Protein AF-A0A7V2ELQ7-F1 (afdb_monomer_lite)

Foldseek 3Di:
DDPVVQCVVCVPDNVCVVCVVVVHDDDDDPPDDDPDDPDDPPPPPDPPDDFDADPLQAGPDLVSDDVVLLLVLLLVFPAPPSDQDPVLVVLLVVQLVCCVVPVDGDDPVVSCVVVVHDLVRQCNRGVVHDCSGRCRSSSHDDD

Structure (mmCIF, N/CA/C/O backbone):
data_AF-A0A7V2ELQ7-F1
#
_entry.id   AF-A0A7V2ELQ7-F1
#
loop_
_atom_site.group_PDB
_atom_site.id
_atom_site.type_symbol
_atom_site.label_atom_id
_atom_site.label_alt_id
_atom_site.label_comp_id
_atom_site.label_asym_id
_atom_site.label_entity_id
_atom_site.label_seq_id
_atom_site.pdbx_PDB_ins_code
_atom_site.Cartn_x
_atom_site.Cartn_y
_atom_site.Cartn_z
_atom_site.occupancy
_atom_site.B_iso_or_equiv
_atom_site.auth_seq_id
_atom_site.auth_comp_id
_atom_site.auth_asym_id
_atom_site.auth_atom_id
_atom_site.pdbx_PDB_model_num
ATOM 1 N N . MET A 1 1 ? 16.492 -38.204 27.906 1.00 56.84 1 MET A N 1
ATOM 2 C CA . MET A 1 1 ? 16.159 -36.876 28.466 1.00 56.84 1 MET A CA 1
ATOM 3 C C . MET A 1 1 ? 14.697 -36.901 28.888 1.00 56.84 1 MET A C 1
ATOM 5 O O . MET A 1 1 ? 13.881 -37.325 28.079 1.00 56.84 1 MET A O 1
ATOM 9 N N . ARG A 1 2 ? 14.356 -36.581 30.143 1.00 60.38 2 ARG A N 1
ATOM 10 C CA . ARG A 1 2 ? 12.961 -36.635 30.624 1.00 60.38 2 ARG A CA 1
ATOM 11 C C . ARG A 1 2 ? 12.303 -35.268 30.428 1.00 60.38 2 ARG A C 1
ATOM 13 O O . ARG A 1 2 ? 12.967 -34.247 30.534 1.00 60.38 2 ARG A O 1
ATOM 20 N N . LEU A 1 3 ? 10.990 -35.238 30.192 1.00 55.66 3 LEU A N 1
ATOM 21 C CA . LEU A 1 3 ? 10.222 -33.999 29.953 1.00 55.66 3 LEU A CA 1
ATOM 22 C C . LEU A 1 3 ? 10.396 -32.934 31.052 1.00 55.66 3 LEU A C 1
ATOM 24 O O . LEU A 1 3 ? 10.374 -31.743 30.762 1.00 55.66 3 LEU A O 1
ATOM 28 N N . LYS A 1 4 ? 10.627 -33.359 32.299 1.00 60.94 4 LYS A N 1
ATOM 29 C CA . LYS A 1 4 ? 10.892 -32.465 33.438 1.00 60.94 4 LYS A CA 1
ATOM 30 C C . LYS A 1 4 ? 12.242 -31.740 33.352 1.00 60.94 4 LYS A C 1
ATOM 32 O O . LYS A 1 4 ? 12.394 -30.673 33.934 1.00 60.94 4 LYS A O 1
ATOM 37 N N . ASP A 1 5 ? 13.202 -32.299 32.621 1.00 66.62 5 ASP A N 1
ATOM 38 C CA . ASP A 1 5 ? 14.548 -31.735 32.489 1.00 66.62 5 ASP A CA 1
ATOM 39 C C . ASP A 1 5 ? 14.542 -30.544 31.497 1.00 66.62 5 ASP A C 1
ATOM 41 O O . ASP A 1 5 ? 15.310 -29.595 31.635 1.00 66.62 5 ASP A O 1
ATOM 45 N N . LEU A 1 6 ? 13.612 -30.537 30.530 1.00 61.47 6 LEU A N 1
ATOM 46 C CA . LEU A 1 6 ? 13.479 -29.490 29.507 1.00 61.47 6 LEU A CA 1
ATOM 47 C C . LEU A 1 6 ? 12.967 -28.150 30.053 1.00 61.47 6 LEU A C 1
ATOM 49 O O . LEU A 1 6 ? 13.358 -27.095 29.555 1.00 61.47 6 LEU A O 1
ATOM 53 N N . SER A 1 7 ? 12.119 -28.169 31.085 1.00 57.88 7 SER A N 1
ATOM 54 C CA . SER A 1 7 ? 11.594 -26.942 31.699 1.00 57.88 7 SER A CA 1
ATOM 55 C C . SER A 1 7 ? 12.652 -26.148 32.466 1.00 57.88 7 SER A C 1
ATOM 57 O O . SER A 1 7 ? 12.489 -24.946 32.642 1.00 57.88 7 SER A O 1
ATOM 59 N N . GLN A 1 8 ? 13.738 -26.793 32.909 1.00 65.94 8 GLN A N 1
ATOM 60 C CA . GLN A 1 8 ? 14.849 -26.104 33.575 1.00 65.94 8 GLN A CA 1
ATOM 61 C C . GLN A 1 8 ? 15.764 -25.375 32.584 1.00 65.94 8 GLN A C 1
ATOM 63 O O . GLN A 1 8 ? 16.319 -24.334 32.919 1.00 65.94 8 GLN A O 1
ATOM 68 N N . LEU A 1 9 ? 15.903 -25.902 31.365 1.00 66.25 9 LEU A N 1
ATOM 69 C CA . LEU A 1 9 ? 16.771 -25.337 30.326 1.00 66.25 9 LEU A CA 1
ATOM 70 C C . LEU A 1 9 ? 16.120 -24.166 29.580 1.00 66.25 9 LEU A C 1
ATOM 72 O O . LEU A 1 9 ? 16.817 -23.269 29.113 1.00 66.25 9 LEU A O 1
ATOM 76 N N . PHE A 1 10 ? 14.788 -24.155 29.490 1.00 64.12 10 PHE A N 1
ATOM 77 C CA . PHE A 1 10 ? 14.025 -23.120 28.794 1.00 64.12 10 PHE A CA 1
ATOM 78 C C . PHE A 1 10 ? 12.904 -22.584 29.700 1.00 64.12 10 PHE A C 1
ATOM 80 O O . PHE A 1 10 ? 11.752 -23.011 29.569 1.00 64.12 10 PHE A O 1
ATOM 87 N N . PRO A 1 11 ? 13.216 -21.635 30.606 1.00 56.84 11 PRO A N 1
ATOM 88 C CA . PRO A 1 11 ? 12.270 -21.120 31.603 1.00 56.84 11 PRO A CA 1
ATOM 89 C C . PRO A 1 11 ? 11.028 -20.440 31.004 1.00 56.84 11 PRO A C 1
ATOM 91 O O . PRO A 1 11 ? 10.001 -20.334 31.665 1.00 56.84 11 PRO A O 1
ATOM 94 N N . SER A 1 12 ? 11.105 -19.994 29.746 1.00 56.16 12 SER A N 1
ATOM 95 C CA . SER A 1 12 ? 10.016 -19.371 28.980 1.00 56.16 12 SER A CA 1
ATOM 96 C C . SER A 1 12 ? 9.188 -20.360 28.136 1.00 56.16 12 SER A C 1
ATOM 98 O O . SER A 1 12 ? 8.300 -19.939 27.394 1.00 56.16 12 SER A O 1
ATOM 100 N N . GLY A 1 13 ? 9.463 -21.668 28.248 1.00 60.88 13 GLY A N 1
ATOM 101 C CA . GLY A 1 13 ? 8.777 -22.753 27.540 1.00 60.88 13 GLY A CA 1
ATOM 102 C C . GLY A 1 13 ? 9.681 -23.478 26.536 1.00 60.88 13 GLY A C 1
ATOM 103 O O . GLY A 1 13 ? 10.164 -22.891 25.567 1.00 60.88 13 GLY A O 1
ATOM 104 N N . TYR A 1 14 ? 9.874 -24.788 26.732 1.00 65.94 14 TYR A N 1
ATOM 105 C CA . TYR A 1 14 ? 10.782 -25.616 25.920 1.00 65.94 14 TYR A CA 1
ATOM 106 C C . TYR A 1 14 ? 10.370 -25.737 24.450 1.00 65.94 14 TYR A C 1
ATOM 108 O O . TYR A 1 14 ? 11.226 -25.870 23.582 1.00 65.94 14 TYR A O 1
ATOM 116 N N . GLN A 1 15 ? 9.073 -25.651 24.158 1.00 61.25 15 GLN A N 1
ATOM 117 C CA . GLN A 1 15 ? 8.538 -25.809 22.805 1.00 61.25 15 GLN A CA 1
ATOM 118 C C . GLN A 1 15 ? 8.960 -24.641 21.903 1.00 61.25 15 GLN A C 1
ATOM 120 O O . GLN A 1 15 ? 9.437 -24.858 20.796 1.00 61.25 15 GLN A O 1
ATOM 125 N N . ARG A 1 16 ? 8.905 -23.402 22.410 1.00 61.19 16 ARG A N 1
ATOM 126 C CA . ARG A 1 16 ? 9.363 -22.210 21.677 1.00 61.19 16 ARG A CA 1
ATOM 127 C C . ARG A 1 16 ? 10.873 -22.226 21.433 1.00 61.19 16 ARG A C 1
ATOM 129 O O . ARG A 1 16 ? 11.314 -21.903 20.333 1.00 61.19 16 ARG A O 1
ATOM 136 N N . GLY A 1 17 ? 11.654 -22.611 22.445 1.00 60.31 17 GLY A N 1
ATOM 137 C CA . GLY A 1 17 ? 13.114 -22.708 22.343 1.00 60.31 17 GLY A CA 1
ATOM 138 C C . GLY A 1 17 ? 13.570 -23.794 21.367 1.00 60.31 17 GLY A C 1
ATOM 139 O O . GLY A 1 17 ? 14.425 -23.540 20.522 1.00 60.31 17 GLY A O 1
ATOM 140 N N . ALA A 1 18 ? 12.951 -24.975 21.431 1.00 64.38 18 ALA A N 1
ATOM 141 C CA . ALA A 1 18 ? 13.250 -26.092 20.540 1.00 64.38 18 ALA A CA 1
ATOM 142 C C . ALA A 1 18 ? 12.858 -25.799 19.084 1.00 64.38 18 ALA A C 1
ATOM 144 O O . ALA A 1 18 ? 13.667 -26.035 18.191 1.00 64.38 18 ALA A O 1
ATOM 145 N N . CYS A 1 19 ? 11.676 -25.218 18.838 1.00 64.50 19 CYS A N 1
ATOM 146 C CA . CYS A 1 19 ? 11.264 -24.803 17.493 1.00 64.50 19 CYS A CA 1
ATOM 147 C C . CYS A 1 19 ? 12.242 -23.778 16.902 1.00 64.50 19 CYS A C 1
ATOM 149 O O . CYS A 1 19 ? 12.676 -23.937 15.767 1.00 64.50 19 CYS A O 1
ATOM 151 N N . LYS A 1 20 ? 12.688 -22.797 17.698 1.00 63.16 20 LYS A N 1
ATOM 152 C CA . LYS A 1 20 ? 13.653 -21.785 17.248 1.00 63.16 20 LYS A CA 1
ATOM 153 C C . LYS A 1 20 ? 15.028 -22.375 16.909 1.00 63.16 20 LYS A C 1
ATOM 155 O O . LYS A 1 20 ? 15.624 -21.964 15.921 1.00 63.16 20 LYS A O 1
ATOM 160 N N . LEU A 1 21 ? 15.515 -23.345 17.689 1.00 65.75 21 LEU A N 1
ATOM 161 C CA . LEU A 1 21 ? 16.764 -24.065 17.393 1.00 65.75 21 LEU A CA 1
ATOM 162 C C . LEU A 1 21 ? 16.649 -24.966 16.157 1.00 65.75 21 LEU A C 1
ATOM 164 O O . LEU A 1 21 ? 17.625 -25.130 15.435 1.00 65.75 21 LEU A O 1
ATOM 168 N N . ALA A 1 22 ? 15.465 -25.523 15.908 1.00 64.00 22 ALA A N 1
ATOM 169 C CA . ALA A 1 22 ? 15.180 -26.359 14.745 1.00 64.00 22 ALA A CA 1
ATOM 170 C C . ALA A 1 22 ? 14.834 -25.555 13.475 1.00 64.00 22 ALA A C 1
ATOM 172 O O . ALA A 1 22 ? 14.552 -26.157 12.445 1.00 64.00 22 ALA A O 1
ATOM 173 N N . GLY A 1 23 ? 14.824 -24.215 13.535 1.00 54.91 23 GLY A N 1
ATOM 174 C CA . GLY A 1 23 ? 14.448 -23.355 12.404 1.00 54.91 23 GLY A CA 1
ATOM 175 C C . GLY A 1 23 ? 12.947 -23.338 12.087 1.00 54.91 23 GLY A C 1
ATOM 176 O O . GLY A 1 23 ? 12.552 -22.900 11.013 1.00 54.91 23 GLY A O 1
ATOM 177 N N . LEU A 1 24 ? 12.101 -23.798 13.012 1.00 63.31 24 LEU A N 1
ATOM 178 C CA . LEU A 1 24 ? 10.647 -23.862 12.864 1.00 63.31 24 LEU A CA 1
ATOM 179 C C . LEU A 1 24 ? 9.972 -22.682 13.581 1.00 63.31 24 LEU A C 1
ATOM 181 O O . LEU A 1 24 ? 10.302 -22.356 14.725 1.00 63.31 24 LEU A O 1
ATOM 185 N N . SER A 1 25 ? 8.981 -22.053 12.941 1.00 51.56 25 SER A N 1
ATOM 186 C CA . SER A 1 25 ? 8.178 -21.003 13.584 1.00 51.56 25 SER A CA 1
ATOM 187 C C . SER A 1 25 ? 7.151 -21.624 14.542 1.00 51.56 25 SER A C 1
ATOM 189 O O . SER A 1 25 ? 6.395 -22.522 14.172 1.00 51.56 25 SER A O 1
ATOM 191 N N . TYR A 1 26 ? 7.125 -21.163 15.794 1.00 52.25 26 TYR A N 1
ATOM 192 C CA . TYR A 1 26 ? 6.155 -21.629 16.785 1.00 52.25 26 TYR A CA 1
ATOM 193 C C . TYR A 1 26 ? 4.798 -20.950 16.543 1.00 52.25 26 TYR A C 1
ATOM 195 O O . TYR A 1 26 ? 4.586 -19.822 16.991 1.00 52.25 26 TYR A O 1
ATOM 203 N N . ARG A 1 27 ? 3.863 -21.622 15.859 1.00 58.72 27 ARG A N 1
ATOM 204 C CA . ARG A 1 27 ? 2.446 -21.225 15.867 1.00 58.72 27 ARG A CA 1
ATOM 205 C C . ARG A 1 27 ? 1.802 -21.778 17.130 1.00 58.72 27 ARG A C 1
ATOM 207 O O . ARG A 1 27 ? 1.716 -22.983 17.335 1.00 58.72 27 ARG A O 1
ATOM 214 N N . GLN A 1 28 ? 1.393 -20.873 18.004 1.00 47.84 28 GLN A N 1
ATOM 215 C CA . GLN A 1 28 ? 0.767 -21.183 19.278 1.00 47.84 28 GLN A CA 1
ATOM 216 C C . GLN A 1 28 ? -0.667 -21.655 19.039 1.00 47.84 28 GLN A C 1
ATOM 218 O O . GLN A 1 28 ? -1.610 -20.879 19.146 1.00 47.84 28 GLN A O 1
ATOM 223 N N . THR A 1 29 ? -0.842 -22.924 18.680 1.00 40.69 29 THR A N 1
ATOM 224 C CA . THR A 1 29 ? -2.158 -23.554 18.729 1.00 40.69 29 THR A CA 1
ATOM 225 C C . THR A 1 29 ? -2.466 -23.904 20.182 1.00 40.69 29 THR A C 1
ATOM 227 O O . THR A 1 29 ? -1.654 -24.488 20.902 1.00 40.69 29 THR A O 1
ATOM 230 N N . ASN A 1 30 ? -3.632 -23.453 20.644 1.00 43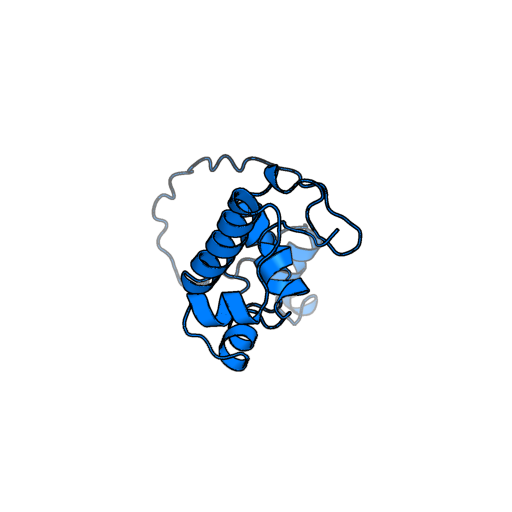.88 30 ASN A N 1
ATOM 231 C CA . ASN A 1 30 ? -4.193 -23.780 21.947 1.00 43.88 30 ASN A CA 1
ATOM 232 C C . ASN A 1 30 ? -4.141 -25.297 22.176 1.00 43.88 30 ASN A C 1
ATOM 234 O O . ASN A 1 30 ? -4.893 -26.048 21.564 1.00 43.88 30 ASN A O 1
ATOM 238 N N . LEU A 1 31 ? -3.289 -25.744 23.101 1.00 45.12 31 LEU A N 1
ATOM 239 C CA . LEU A 1 31 ? -3.287 -27.105 23.647 1.00 45.12 31 LEU A CA 1
ATOM 240 C C . LEU A 1 31 ? -4.475 -27.279 24.612 1.00 45.12 31 LEU A C 1
ATOM 242 O O . LEU A 1 31 ? -4.317 -27.548 25.800 1.00 45.12 31 LEU A O 1
ATOM 246 N N . GLY A 1 32 ? -5.684 -27.090 24.096 1.00 40.22 32 GLY A N 1
ATOM 247 C CA . GLY A 1 32 ? -6.921 -27.595 24.670 1.00 40.22 32 GLY A CA 1
ATOM 248 C C . GLY A 1 32 ? -7.446 -28.639 23.699 1.00 40.22 32 GLY A C 1
ATOM 249 O O . GLY A 1 32 ? -7.648 -28.306 22.540 1.00 40.22 32 GLY A O 1
ATOM 250 N N . ARG A 1 33 ? -7.577 -29.891 24.162 1.00 45.50 33 ARG A N 1
ATOM 251 C CA . ARG A 1 33 ? -8.130 -31.059 23.447 1.00 45.50 33 ARG A CA 1
ATOM 252 C C . ARG A 1 33 ? -8.946 -30.685 22.203 1.00 45.50 33 ARG A C 1
ATOM 254 O O . ARG A 1 33 ? -10.135 -30.405 22.313 1.00 45.50 33 ARG A O 1
ATOM 261 N N . ILE A 1 34 ? -8.310 -30.750 21.042 1.00 39.72 34 ILE A N 1
ATOM 262 C CA . ILE A 1 34 ? -9.013 -30.854 19.771 1.00 39.72 34 ILE A CA 1
ATOM 263 C C . ILE A 1 34 ? -9.176 -32.365 19.555 1.00 39.72 34 ILE A C 1
ATOM 265 O O . ILE A 1 34 ? -8.163 -33.075 19.574 1.00 39.72 34 ILE A O 1
ATOM 269 N N . PRO A 1 35 ? -10.404 -32.908 19.477 1.00 39.34 35 PRO A N 1
ATOM 270 C CA . PRO A 1 35 ? -10.605 -34.240 18.923 1.00 39.34 35 PRO A CA 1
ATOM 271 C C . PRO A 1 35 ? -9.964 -34.245 17.536 1.00 39.34 35 PRO A C 1
ATOM 273 O O . PRO A 1 35 ? -10.135 -33.285 16.793 1.00 39.34 35 PRO A O 1
ATOM 276 N N . TYR A 1 36 ? -9.175 -35.271 17.230 1.00 40.62 36 TYR A N 1
ATOM 277 C CA . TYR A 1 36 ? -8.610 -35.471 15.897 1.00 40.62 36 TYR A CA 1
ATOM 278 C C . TYR A 1 36 ? -9.779 -35.626 14.910 1.00 40.62 36 TYR A C 1
ATOM 280 O O . TYR A 1 36 ? -10.322 -36.717 14.762 1.00 40.62 36 TYR A O 1
ATOM 288 N N . GLU A 1 37 ? -10.216 -34.525 14.308 1.00 47.12 37 GLU A N 1
ATOM 289 C CA . GLU A 1 37 ? -10.886 -34.558 13.015 1.00 47.12 37 GLU A CA 1
ATOM 290 C C . GLU A 1 37 ? -9.793 -34.775 11.971 1.00 47.12 37 GLU A C 1
ATOM 292 O O . GLU A 1 37 ? -8.702 -34.207 12.073 1.00 47.12 37 GLU A O 1
ATOM 297 N N . GLU A 1 38 ? -10.056 -35.683 11.035 1.00 42.62 38 GLU A N 1
ATOM 298 C CA . GLU A 1 38 ? -9.179 -35.990 9.911 1.00 42.62 38 GLU A CA 1
ATOM 299 C C . GLU A 1 38 ? -8.884 -34.687 9.163 1.00 42.62 38 GLU A C 1
ATOM 301 O O . GLU A 1 38 ? -9.751 -34.119 8.504 1.00 42.62 38 GLU A O 1
ATOM 306 N N . VAL A 1 39 ? -7.669 -34.164 9.336 1.00 50.88 39 VAL A N 1
ATOM 307 C CA . VAL A 1 39 ? -7.200 -33.019 8.564 1.00 50.88 39 VAL A CA 1
ATOM 308 C C . VAL A 1 39 ? -6.853 -33.583 7.197 1.00 50.88 39 VAL A C 1
ATOM 310 O O . VAL A 1 39 ? -5.845 -34.275 7.061 1.00 50.88 39 VAL A O 1
ATOM 313 N N . GLU A 1 40 ? -7.723 -33.361 6.214 1.00 49.56 40 GLU A N 1
ATOM 314 C CA . GLU A 1 40 ? -7.383 -33.605 4.816 1.00 49.56 40 GLU A CA 1
ATOM 315 C C . GLU A 1 40 ? -6.102 -32.813 4.515 1.00 49.56 40 GLU A C 1
ATOM 317 O O . GLU A 1 40 ? -6.038 -31.599 4.726 1.00 49.56 40 GLU A O 1
ATOM 322 N N . GLU A 1 41 ? -5.038 -33.522 4.131 1.00 46.88 41 GLU A N 1
ATOM 323 C CA . GLU A 1 41 ? -3.772 -32.923 3.714 1.00 46.88 41 GLU A CA 1
ATOM 324 C C . GLU A 1 41 ? -4.015 -32.177 2.396 1.00 46.88 41 GLU A C 1
ATOM 326 O O . GLU A 1 41 ? -3.831 -32.719 1.310 1.00 46.88 41 GLU A O 1
ATOM 331 N N . GLU A 1 42 ? -4.487 -30.934 2.476 1.00 56.44 42 GLU A N 1
ATOM 332 C CA . GLU A 1 42 ? -4.501 -30.050 1.317 1.00 56.44 42 GLU A CA 1
ATOM 333 C C . GLU A 1 42 ? -3.049 -29.683 0.987 1.00 56.44 42 GLU A C 1
ATOM 335 O O . GLU A 1 42 ? -2.380 -28.948 1.721 1.00 56.44 42 GLU A O 1
ATOM 340 N N . GLU A 1 43 ? -2.543 -30.215 -0.128 1.00 43.81 43 GLU A N 1
ATOM 341 C CA . GLU A 1 43 ? -1.301 -29.764 -0.751 1.00 43.81 43 GLU A CA 1
ATOM 342 C C . GLU A 1 43 ? -1.468 -28.301 -1.189 1.00 43.81 43 GLU A C 1
ATOM 344 O O . GLU A 1 43 ? -1.890 -27.992 -2.304 1.00 43.81 43 GLU A O 1
ATOM 349 N N . VAL A 1 44 ? -1.147 -27.364 -0.295 1.00 54.84 44 VAL A N 1
ATOM 350 C CA . VAL A 1 44 ? -1.063 -25.948 -0.651 1.00 54.84 44 VAL A CA 1
ATOM 351 C C . VAL A 1 44 ? 0.227 -25.752 -1.442 1.00 54.84 44 VAL A C 1
ATOM 353 O O . VAL A 1 44 ? 1.312 -25.618 -0.874 1.00 54.84 44 VAL A O 1
ATOM 356 N N . HIS A 1 45 ? 0.116 -25.745 -2.769 1.00 44.19 45 HIS A N 1
ATOM 357 C CA . HIS A 1 45 ? 1.172 -25.250 -3.644 1.00 44.19 45 HIS A CA 1
ATOM 358 C C . HIS A 1 45 ? 1.387 -23.758 -3.364 1.00 44.19 45 HIS A C 1
ATOM 360 O O . HIS A 1 45 ? 0.665 -22.905 -3.872 1.00 44.19 45 HIS A O 1
ATOM 366 N N . VAL A 1 46 ? 2.372 -23.440 -2.524 1.00 54.78 46 VAL A N 1
ATOM 367 C CA . VAL A 1 46 ? 2.846 -22.066 -2.348 1.00 54.78 46 VAL A CA 1
ATOM 368 C C . VAL A 1 46 ? 3.804 -21.785 -3.501 1.00 54.78 46 VAL A C 1
ATOM 370 O O . VAL A 1 46 ? 4.886 -22.369 -3.560 1.00 54.78 46 VAL A O 1
ATOM 373 N N . GLU A 1 47 ? 3.404 -20.942 -4.451 1.00 61.44 47 GLU A N 1
ATOM 374 C CA . GLU A 1 47 ? 4.320 -20.483 -5.494 1.00 61.44 47 GLU A CA 1
ATOM 375 C C . GLU A 1 47 ? 5.433 -19.643 -4.846 1.00 61.44 47 GLU A C 1
ATOM 377 O O . GLU A 1 47 ? 5.192 -18.571 -4.291 1.00 61.44 47 GLU A O 1
ATOM 382 N N . GLU A 1 48 ? 6.675 -20.129 -4.889 1.00 78.12 48 GLU A N 1
ATOM 383 C CA . GLU A 1 48 ? 7.835 -19.357 -4.440 1.00 78.12 48 GLU A CA 1
ATOM 384 C C . GLU A 1 48 ? 8.149 -18.256 -5.461 1.00 78.12 48 GLU A C 1
ATOM 386 O O . GLU A 1 48 ? 8.944 -18.431 -6.389 1.00 78.12 48 GLU A O 1
ATOM 391 N N . LYS A 1 49 ? 7.519 -17.091 -5.296 1.00 87.44 49 LYS A N 1
ATOM 392 C CA . LYS A 1 49 ? 7.833 -15.897 -6.083 1.00 87.44 49 LYS A CA 1
ATOM 393 C C . LYS A 1 49 ? 8.935 -15.073 -5.415 1.00 87.44 49 LYS A C 1
ATOM 395 O O . LYS A 1 49 ? 8.904 -14.797 -4.219 1.00 87.44 49 LYS A O 1
ATOM 400 N N . THR A 1 50 ? 9.921 -14.652 -6.207 1.00 92.69 50 THR A N 1
ATOM 401 C CA . THR A 1 50 ? 11.030 -13.796 -5.757 1.00 92.69 50 THR A CA 1
ATOM 402 C C . THR A 1 50 ? 10.850 -12.379 -6.294 1.00 92.69 50 THR A C 1
ATOM 404 O O . THR A 1 50 ? 10.606 -12.197 -7.484 1.00 92.69 50 THR A O 1
ATOM 407 N N . TYR A 1 51 ? 11.027 -11.374 -5.435 1.00 95.00 51 TYR A N 1
ATOM 408 C CA . TYR A 1 51 ? 10.890 -9.959 -5.790 1.00 95.00 51 TYR A CA 1
ATOM 409 C C . TYR A 1 51 ? 12.240 -9.247 -5.767 1.00 95.00 51 TYR A C 1
ATOM 411 O O . TYR A 1 51 ? 13.001 -9.375 -4.806 1.00 95.00 51 TYR A O 1
ATOM 419 N N . VAL A 1 52 ? 12.516 -8.436 -6.789 1.00 96.19 52 VAL A N 1
ATOM 420 C CA . VAL A 1 52 ? 13.710 -7.582 -6.826 1.00 96.19 52 VAL A CA 1
ATOM 421 C C . VAL A 1 52 ? 13.372 -6.217 -6.235 1.00 96.19 52 VAL A C 1
ATOM 423 O O . VAL A 1 52 ? 12.525 -5.492 -6.760 1.00 96.19 52 VAL A O 1
ATOM 426 N N . ILE A 1 53 ? 14.049 -5.854 -5.147 1.00 95.19 53 ILE A N 1
ATOM 427 C CA . ILE A 1 53 ? 13.834 -4.596 -4.423 1.00 95.19 53 ILE A CA 1
ATOM 428 C C . ILE A 1 53 ? 15.110 -3.762 -4.320 1.00 95.19 53 ILE A C 1
ATOM 430 O O . ILE A 1 53 ? 16.217 -4.287 -4.439 1.00 95.19 53 ILE A O 1
ATOM 434 N N . ASP A 1 54 ? 14.950 -2.465 -4.079 1.00 93.88 54 ASP A N 1
ATOM 435 C CA . ASP A 1 54 ? 16.056 -1.560 -3.776 1.00 93.88 54 ASP A CA 1
ATOM 436 C C . ASP A 1 54 ? 16.489 -1.615 -2.295 1.00 93.88 54 ASP A C 1
ATOM 438 O O . ASP A 1 54 ? 15.942 -2.354 -1.473 1.00 93.88 54 ASP A O 1
ATOM 442 N N . VAL A 1 55 ? 17.474 -0.784 -1.937 1.00 93.12 55 VAL A N 1
ATOM 443 C CA . VAL A 1 55 ? 18.027 -0.690 -0.572 1.00 93.12 55 VAL A CA 1
ATOM 444 C C . VAL A 1 55 ? 17.032 -0.179 0.478 1.00 93.12 55 VAL A C 1
ATOM 446 O O . VAL A 1 55 ? 17.266 -0.335 1.674 1.00 93.12 55 VAL A O 1
ATOM 449 N N . HIS A 1 56 ? 15.931 0.441 0.055 1.00 90.00 56 HIS A N 1
ATOM 450 C CA . HIS A 1 56 ? 14.860 0.934 0.922 1.00 90.00 56 HIS A CA 1
ATOM 451 C C . HIS A 1 56 ? 13.651 -0.024 0.952 1.00 90.00 56 HIS A C 1
ATOM 453 O O . HIS A 1 56 ? 12.707 0.167 1.732 1.00 90.00 56 HIS A O 1
ATOM 459 N N . GLY A 1 57 ? 13.704 -1.095 0.158 1.00 90.44 57 GLY A N 1
ATOM 460 C CA . GLY A 1 57 ? 12.689 -2.131 0.047 1.00 90.44 57 GLY A CA 1
ATOM 461 C C . GLY A 1 57 ? 11.548 -1.795 -0.913 1.00 90.44 57 GLY A C 1
ATOM 462 O O . GLY A 1 57 ? 10.480 -2.394 -0.786 1.00 90.44 57 GLY A O 1
ATOM 463 N N . PHE A 1 58 ? 11.733 -0.847 -1.835 1.00 94.38 58 PHE A N 1
ATOM 464 C CA . PHE A 1 58 ? 10.785 -0.603 -2.923 1.00 94.38 58 PHE A CA 1
ATOM 465 C C . PHE A 1 58 ? 11.003 -1.592 -4.059 1.00 94.38 58 PHE A C 1
ATOM 467 O O . PHE A 1 58 ? 12.133 -1.974 -4.356 1.00 94.38 58 PHE A O 1
ATOM 474 N N . LEU A 1 59 ? 9.916 -1.985 -4.716 1.00 95.25 59 LEU A N 1
ATOM 475 C CA . LEU A 1 59 ? 9.968 -2.886 -5.858 1.00 95.25 59 LEU A CA 1
ATOM 476 C C . LEU A 1 59 ? 10.649 -2.199 -7.051 1.00 95.25 59 LEU A C 1
ATOM 478 O O . LEU A 1 59 ? 10.326 -1.060 -7.394 1.00 95.25 59 LEU A O 1
ATOM 482 N N . MET A 1 60 ? 11.607 -2.886 -7.677 1.00 94.44 60 MET A N 1
ATOM 483 C CA . MET A 1 60 ? 12.355 -2.339 -8.814 1.00 94.44 60 MET A CA 1
ATOM 484 C C . MET A 1 60 ? 11.498 -2.249 -10.078 1.00 94.44 60 MET A C 1
ATOM 486 O O . MET A 1 60 ? 11.633 -1.281 -10.829 1.00 94.44 60 MET A O 1
ATOM 490 N N . ASN A 1 61 ? 10.617 -3.231 -10.290 1.00 94.50 61 ASN A N 1
ATOM 491 C CA . ASN A 1 61 ? 9.667 -3.272 -11.395 1.00 94.50 61 ASN A CA 1
ATOM 492 C C . ASN A 1 61 ? 8.217 -3.303 -10.864 1.00 94.50 61 ASN A C 1
ATOM 494 O O . ASN A 1 61 ? 7.813 -4.317 -10.297 1.00 94.50 61 ASN A O 1
ATOM 498 N N . PRO A 1 62 ? 7.413 -2.240 -11.054 1.00 94.88 62 PRO A N 1
ATOM 499 C CA . PRO A 1 62 ? 6.017 -2.181 -10.600 1.00 94.88 62 PRO A CA 1
ATOM 500 C C . PRO A 1 62 ? 5.096 -3.292 -11.128 1.00 94.88 62 PRO A C 1
ATOM 502 O O . PRO A 1 62 ? 4.062 -3.567 -10.501 1.00 94.88 62 PRO A O 1
ATOM 505 N N . ASP A 1 63 ? 5.454 -3.898 -12.265 1.00 95.25 63 ASP A N 1
ATOM 506 C CA . ASP A 1 63 ? 4.700 -4.982 -12.906 1.00 95.25 63 ASP A CA 1
ATOM 507 C C . ASP A 1 63 ? 4.894 -6.332 -12.201 1.00 95.25 63 ASP A C 1
ATOM 509 O O . ASP A 1 63 ? 4.041 -7.208 -12.315 1.00 95.25 63 ASP A O 1
ATOM 513 N N . ASP A 1 64 ? 5.960 -6.486 -11.407 1.00 95.62 64 ASP A N 1
ATOM 514 C CA . ASP A 1 64 ? 6.204 -7.708 -10.629 1.00 95.62 64 ASP A CA 1
ATOM 515 C C . ASP A 1 64 ? 5.305 -7.787 -9.382 1.00 95.62 64 ASP A C 1
ATOM 517 O O . ASP A 1 64 ? 5.278 -8.813 -8.699 1.00 95.62 64 ASP A O 1
ATOM 521 N N . TRP A 1 65 ? 4.581 -6.710 -9.064 1.00 97.25 65 TRP A N 1
ATOM 522 C CA . TRP A 1 65 ? 3.739 -6.612 -7.876 1.00 97.25 65 TRP A CA 1
ATOM 523 C C . TRP A 1 65 ? 2.503 -7.507 -7.967 1.00 97.25 65 TRP A C 1
ATOM 525 O O . TRP A 1 65 ? 1.813 -7.546 -8.986 1.00 97.25 65 TRP A O 1
ATOM 535 N N . ASP A 1 66 ? 2.162 -8.115 -6.840 1.00 96.06 66 ASP A N 1
ATOM 536 C CA . ASP A 1 66 ? 0.907 -8.808 -6.573 1.00 96.06 66 ASP A CA 1
ATOM 537 C C . ASP A 1 66 ? 0.484 -8.602 -5.106 1.00 96.06 66 ASP A C 1
ATOM 539 O O . ASP A 1 66 ? 1.086 -7.831 -4.346 1.00 96.06 66 ASP A O 1
ATOM 543 N N . GLU A 1 67 ? -0.593 -9.276 -4.710 1.00 96.12 67 GLU A N 1
ATOM 544 C CA . GLU A 1 67 ? -1.127 -9.191 -3.352 1.00 96.12 67 GLU A CA 1
ATOM 545 C C . GLU A 1 67 ? -0.217 -9.860 -2.311 1.00 96.12 67 GLU A C 1
ATOM 547 O O . GLU A 1 67 ? -0.200 -9.425 -1.155 1.00 96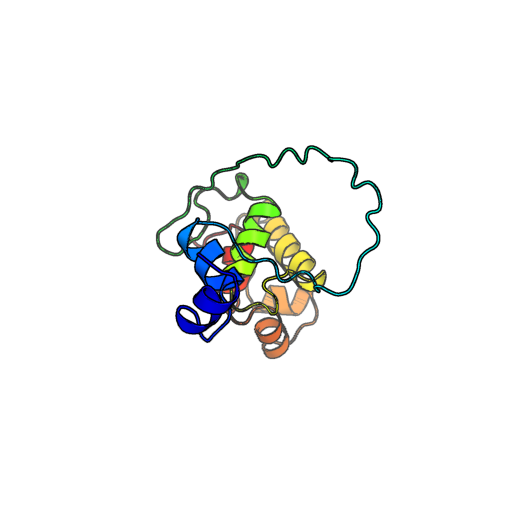.12 67 GLU A O 1
ATOM 552 N N . ASP A 1 68 ? 0.598 -10.838 -2.710 1.00 95.06 68 ASP A N 1
ATOM 553 C CA . ASP A 1 68 ? 1.555 -11.497 -1.821 1.00 95.06 68 ASP A CA 1
ATOM 554 C C . ASP A 1 68 ? 2.699 -10.551 -1.464 1.00 95.06 68 ASP A C 1
ATOM 556 O O . ASP A 1 68 ? 3.032 -10.401 -0.286 1.00 95.06 68 ASP A O 1
ATOM 560 N N . PHE A 1 69 ? 3.244 -9.814 -2.438 1.00 95.44 69 PHE A N 1
ATOM 561 C CA . PHE A 1 69 ? 4.212 -8.753 -2.169 1.00 95.44 69 PHE A CA 1
ATOM 562 C C . PHE A 1 69 ? 3.659 -7.734 -1.170 1.00 95.44 69 PHE A C 1
ATOM 564 O O . PHE A 1 69 ? 4.327 -7.402 -0.186 1.00 95.44 69 PHE A O 1
ATOM 571 N N . ALA A 1 70 ? 2.441 -7.238 -1.403 1.00 97.12 70 ALA A N 1
ATOM 572 C CA . ALA A 1 70 ? 1.815 -6.259 -0.520 1.00 97.12 70 ALA A CA 1
ATOM 573 C C . ALA A 1 70 ? 1.613 -6.823 0.895 1.00 97.12 70 ALA A C 1
ATOM 575 O O . ALA A 1 70 ? 1.924 -6.147 1.876 1.00 97.12 70 ALA A O 1
ATOM 576 N N . SER A 1 71 ? 1.166 -8.075 1.003 1.00 95.69 71 SER A N 1
ATOM 577 C CA . SER A 1 71 ? 0.978 -8.769 2.278 1.00 95.69 71 SER A CA 1
ATOM 578 C C . SER A 1 71 ? 2.299 -8.947 3.029 1.00 95.69 71 SER A C 1
ATOM 580 O O . SER A 1 71 ? 2.378 -8.633 4.216 1.00 95.69 71 SER A O 1
ATOM 582 N N . HIS A 1 72 ? 3.371 -9.355 2.347 1.00 93.69 72 HIS A N 1
ATOM 583 C CA . HIS A 1 72 ? 4.702 -9.459 2.947 1.00 93.69 72 HIS A CA 1
ATOM 584 C C . HIS A 1 72 ? 5.236 -8.103 3.416 1.00 93.69 72 HIS A C 1
ATOM 586 O O . HIS A 1 72 ? 5.794 -8.007 4.508 1.00 93.69 72 HIS A O 1
ATOM 592 N N . ARG A 1 73 ? 5.021 -7.031 2.644 1.00 94.44 73 ARG A N 1
ATOM 593 C CA . ARG A 1 73 ? 5.407 -5.678 3.073 1.00 94.44 73 ARG A CA 1
ATOM 594 C C . ARG A 1 73 ? 4.586 -5.179 4.249 1.00 94.44 73 ARG A C 1
ATOM 596 O O . ARG A 1 73 ? 5.145 -4.512 5.113 1.00 94.44 73 ARG A O 1
ATOM 603 N N . ALA A 1 74 ? 3.308 -5.534 4.326 1.00 94.19 74 ALA A N 1
ATOM 604 C CA . ALA A 1 74 ? 2.479 -5.215 5.478 1.00 94.19 74 ALA A CA 1
ATOM 605 C C . ALA A 1 74 ? 2.995 -5.891 6.759 1.00 94.19 74 ALA A C 1
ATOM 607 O O . ALA A 1 74 ? 3.033 -5.248 7.805 1.00 94.19 74 ALA A O 1
ATOM 608 N N . MET A 1 75 ? 3.479 -7.137 6.676 1.00 92.50 75 MET A N 1
ATOM 609 C CA . MET A 1 75 ? 4.072 -7.850 7.820 1.00 92.50 75 MET A CA 1
ATOM 610 C C . MET A 1 75 ? 5.364 -7.208 8.345 1.00 92.50 75 MET A C 1
ATOM 612 O O . MET A 1 75 ? 5.674 -7.332 9.527 1.00 92.50 75 MET A O 1
ATOM 616 N N . GLU A 1 76 ? 6.127 -6.546 7.476 1.00 89.88 76 GLU A N 1
ATOM 617 C CA . GLU A 1 76 ? 7.347 -5.813 7.842 1.00 89.88 76 GLU A CA 1
ATOM 618 C C . GLU A 1 76 ? 7.077 -4.366 8.291 1.00 89.88 76 GLU A C 1
ATOM 620 O O . GLU A 1 76 ? 7.986 -3.694 8.782 1.00 89.88 76 GLU A O 1
ATOM 625 N N . SER A 1 77 ? 5.853 -3.877 8.084 1.00 90.56 77 SER A N 1
ATOM 626 C CA . SER A 1 77 ? 5.430 -2.511 8.396 1.00 90.56 77 SER A CA 1
ATOM 627 C C . SER A 1 77 ? 4.865 -2.389 9.811 1.00 90.56 77 SER A C 1
ATOM 629 O O . SER A 1 77 ? 4.660 -3.376 10.517 1.00 90.56 77 SER A O 1
ATOM 631 N N . GLN A 1 78 ? 4.555 -1.162 10.219 1.00 93.25 78 GLN A N 1
ATOM 632 C CA . GLN A 1 78 ? 3.919 -0.880 11.508 1.00 93.25 78 GLN A CA 1
ATOM 633 C C . GLN A 1 78 ? 2.390 -1.085 11.523 1.00 93.25 78 GLN A C 1
ATOM 635 O O . GLN A 1 78 ? 1.729 -0.680 12.479 1.00 93.25 78 GLN A O 1
ATOM 640 N N . ILE A 1 79 ? 1.810 -1.717 10.496 1.00 92.44 79 ILE A N 1
ATOM 641 C CA . ILE A 1 79 ? 0.369 -2.002 10.432 1.00 92.44 79 ILE A CA 1
ATOM 642 C C . ILE A 1 79 ? -0.029 -3.008 11.533 1.00 92.44 79 ILE A C 1
ATOM 644 O O . ILE A 1 79 ? 0.634 -4.041 11.687 1.00 92.44 79 ILE A O 1
ATOM 648 N N . PRO A 1 80 ? -1.123 -2.762 12.285 1.00 87.12 80 PRO A N 1
ATOM 649 C CA . PRO A 1 80 ? -1.611 -3.689 13.304 1.00 87.12 80 PRO A CA 1
ATOM 650 C C . PRO A 1 80 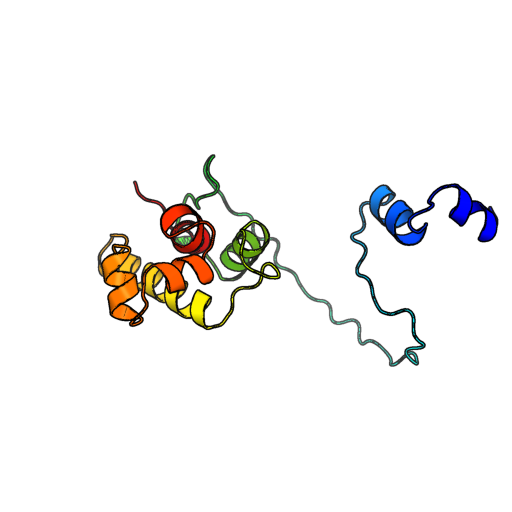? -1.804 -5.113 12.767 1.00 87.12 80 PRO A C 1
ATOM 652 O O . PRO A 1 80 ? -2.335 -5.322 11.676 1.00 87.12 80 PRO A O 1
ATOM 655 N N . ASP A 1 81 ? -1.340 -6.102 13.533 1.00 88.25 81 ASP A N 1
ATOM 656 C CA . ASP A 1 81 ? -1.358 -7.532 13.186 1.00 88.25 81 ASP A CA 1
ATOM 657 C C . ASP A 1 81 ? -0.628 -7.913 11.882 1.00 88.25 81 ASP A C 1
ATOM 659 O O . ASP A 1 81 ? -0.705 -9.069 11.457 1.00 88.25 81 ASP A O 1
ATOM 663 N N . GLY A 1 82 ? 0.087 -6.975 11.245 1.00 87.75 82 GLY A N 1
ATOM 664 C CA . GLY A 1 82 ? 0.752 -7.177 9.957 1.00 87.75 82 GLY A CA 1
ATOM 665 C C . GLY A 1 82 ? -0.219 -7.505 8.819 1.00 87.75 82 GLY A C 1
ATOM 666 O O . GLY A 1 82 ? 0.166 -8.182 7.865 1.00 87.75 82 GLY A O 1
ATOM 667 N N . LYS A 1 83 ? -1.492 -7.096 8.936 1.00 92.81 83 LYS A N 1
ATOM 668 C CA . LYS A 1 83 ? -2.569 -7.469 8.008 1.00 92.81 83 LYS A CA 1
ATOM 669 C C . LYS A 1 83 ? -3.217 -6.250 7.368 1.00 92.81 83 LYS A C 1
ATOM 671 O O . LYS A 1 83 ? -3.696 -5.347 8.046 1.00 92.81 83 LYS A O 1
ATOM 676 N N . LEU A 1 84 ? -3.316 -6.282 6.043 1.00 96.31 84 LEU A N 1
ATOM 677 C CA . LEU A 1 84 ? -4.031 -5.276 5.265 1.00 96.31 84 LEU A CA 1
ATOM 678 C C . LEU A 1 84 ? -5.542 -5.501 5.382 1.00 96.31 84 LEU A C 1
ATOM 680 O O . LEU A 1 84 ? -6.068 -6.512 4.920 1.00 96.31 84 LEU A O 1
ATOM 684 N N . THR A 1 85 ? -6.241 -4.547 5.994 1.00 97.75 85 THR A N 1
ATOM 685 C CA . THR A 1 85 ? -7.714 -4.494 5.969 1.00 97.75 85 THR A CA 1
ATOM 686 C C . THR A 1 85 ? -8.229 -4.039 4.598 1.00 97.75 85 THR A C 1
ATOM 688 O O . THR A 1 85 ? -7.476 -3.499 3.784 1.00 97.75 85 THR A O 1
ATOM 691 N N . ASP A 1 86 ? -9.536 -4.171 4.359 1.00 97.69 86 ASP A N 1
ATOM 692 C CA . ASP A 1 86 ? -10.184 -3.732 3.113 1.00 97.69 86 ASP A CA 1
ATOM 693 C C . ASP A 1 86 ? -9.901 -2.263 2.771 1.00 97.69 86 ASP A C 1
ATOM 695 O O . ASP A 1 86 ? -9.735 -1.905 1.604 1.00 97.69 86 ASP A O 1
ATOM 699 N N . GLN A 1 87 ? -9.808 -1.400 3.785 1.00 97.19 87 GLN A N 1
ATOM 700 C CA . GLN A 1 87 ? -9.503 0.014 3.583 1.00 97.19 87 GLN A CA 1
ATOM 701 C C . GLN A 1 87 ? -8.073 0.219 3.070 1.00 97.19 87 GLN A C 1
ATOM 703 O O . GLN A 1 87 ? -7.872 1.000 2.139 1.00 97.19 87 GLN A O 1
ATOM 708 N N . HIS A 1 88 ? -7.100 -0.536 3.592 1.00 98.38 88 HIS A N 1
ATOM 709 C CA . HIS A 1 88 ? -5.733 -0.504 3.074 1.00 98.38 88 HIS A CA 1
ATOM 710 C C . HIS A 1 88 ? -5.700 -0.945 1.610 1.00 98.38 88 HIS A C 1
ATOM 712 O O . HIS A 1 88 ? -5.112 -0.263 0.772 1.00 98.38 88 HIS A O 1
ATOM 718 N N . TRP A 1 89 ? -6.383 -2.047 1.283 1.00 98.38 89 TRP A N 1
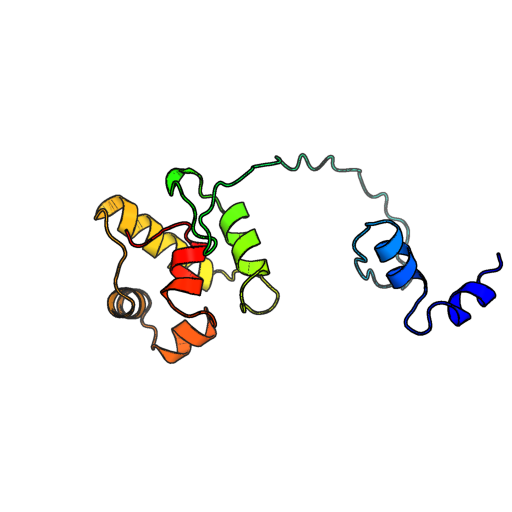ATOM 719 C CA . TRP A 1 89 ? -6.448 -2.565 -0.084 1.00 98.38 89 TRP A CA 1
ATOM 720 C C . TRP A 1 89 ? -7.064 -1.575 -1.063 1.00 98.38 89 TRP A C 1
ATOM 722 O O . TRP A 1 89 ? -6.549 -1.414 -2.170 1.00 98.38 89 TRP A O 1
ATOM 732 N N . ARG A 1 90 ? -8.139 -0.884 -0.669 1.00 98.38 90 ARG A N 1
ATOM 733 C CA . ARG A 1 90 ? -8.761 0.157 -1.497 1.00 98.38 90 ARG A CA 1
ATOM 734 C C . ARG A 1 90 ? -7.769 1.271 -1.826 1.00 98.38 90 ARG A C 1
ATOM 736 O O . ARG A 1 90 ? -7.638 1.620 -2.997 1.00 98.38 90 ARG A O 1
ATOM 743 N N . ILE A 1 91 ? -7.031 1.762 -0.831 1.00 98.31 91 ILE A N 1
ATOM 744 C CA . ILE A 1 91 ? -6.025 2.817 -1.011 1.00 98.31 91 ILE A CA 1
ATOM 745 C C . ILE A 1 91 ? -4.868 2.325 -1.892 1.00 98.31 91 ILE A C 1
ATOM 747 O O . ILE A 1 91 ? -4.528 2.972 -2.880 1.00 98.31 91 ILE A O 1
ATOM 751 N N . ILE A 1 92 ? -4.309 1.144 -1.610 1.00 98.31 92 ILE A N 1
ATOM 752 C CA . ILE A 1 92 ? -3.213 0.549 -2.395 1.00 98.31 92 ILE A CA 1
ATOM 753 C C . ILE A 1 92 ? -3.617 0.377 -3.866 1.00 98.31 92 ILE A C 1
ATOM 755 O O . ILE A 1 92 ? -2.878 0.765 -4.775 1.00 98.31 92 ILE A O 1
ATOM 759 N N . ARG A 1 93 ? -4.809 -0.178 -4.119 1.00 98.38 93 ARG A N 1
ATOM 760 C CA . ARG A 1 93 ? -5.323 -0.395 -5.478 1.00 98.38 93 ARG A CA 1
ATOM 761 C C . ARG A 1 93 ? -5.596 0.922 -6.198 1.00 98.38 93 ARG A C 1
ATOM 763 O O . ARG A 1 93 ? -5.288 1.004 -7.385 1.00 98.38 93 ARG A O 1
ATOM 770 N N . PHE A 1 94 ? -6.096 1.944 -5.501 1.00 98.31 94 PHE A N 1
ATOM 771 C CA . PHE A 1 94 ? -6.255 3.288 -6.060 1.00 98.31 94 PHE A CA 1
ATOM 772 C C . PHE A 1 94 ? -4.919 3.865 -6.526 1.00 98.31 94 PHE A C 1
ATOM 774 O O . PHE A 1 94 ? -4.797 4.237 -7.689 1.00 98.31 94 PHE A O 1
ATOM 781 N N . VAL A 1 95 ? -3.888 3.863 -5.676 1.00 97.88 95 VAL A N 1
ATOM 782 C CA . VAL A 1 95 ? -2.565 4.398 -6.040 1.00 97.88 95 VAL A CA 1
ATOM 783 C C . VAL A 1 95 ? -1.978 3.633 -7.237 1.00 97.88 95 VAL A C 1
ATOM 785 O O . VAL A 1 95 ? -1.438 4.246 -8.158 1.00 97.88 95 VAL A O 1
ATOM 788 N N . ARG A 1 96 ? -2.136 2.302 -7.289 1.00 97.81 96 ARG A N 1
ATOM 789 C CA . ARG A 1 96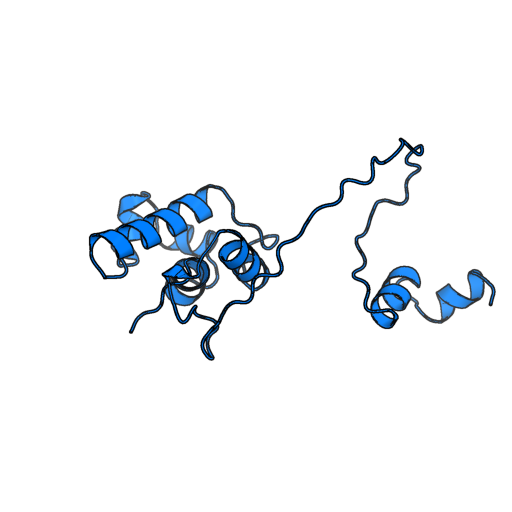 ? -1.690 1.485 -8.436 1.00 97.81 96 ARG A CA 1
ATOM 790 C C . ARG A 1 96 ? -2.486 1.732 -9.716 1.00 97.81 96 ARG A C 1
ATOM 792 O O . ARG A 1 96 ? -1.923 1.612 -10.802 1.00 97.81 96 ARG A O 1
ATOM 799 N N . ALA A 1 97 ? -3.786 1.996 -9.617 1.00 97.75 97 ALA A N 1
ATOM 800 C CA . ALA A 1 97 ? -4.613 2.352 -10.768 1.00 97.75 97 ALA A CA 1
ATOM 801 C C . ALA A 1 97 ? -4.234 3.744 -11.287 1.00 97.75 97 ALA A C 1
ATOM 803 O O . ALA A 1 97 ? -3.985 3.905 -12.477 1.00 97.75 97 ALA A O 1
ATOM 804 N N . TYR A 1 98 ? -4.065 4.700 -10.375 1.00 97.56 98 TYR A N 1
ATOM 805 C CA . TYR A 1 98 ? -3.614 6.049 -10.678 1.00 97.56 98 TYR A CA 1
ATOM 806 C C . TYR A 1 98 ? -2.256 6.053 -11.393 1.00 97.56 98 TYR A C 1
ATOM 808 O O . TYR A 1 98 ? -2.090 6.712 -12.417 1.00 97.56 98 TYR A O 1
ATOM 816 N N . PHE A 1 99 ? -1.299 5.253 -10.913 1.00 96.50 99 PHE A N 1
ATOM 817 C CA . PHE A 1 99 ? -0.001 5.097 -11.571 1.00 96.50 99 PHE A CA 1
ATOM 818 C C . PHE A 1 99 ? -0.121 4.549 -12.997 1.00 96.50 99 PHE A C 1
ATOM 820 O O . PHE A 1 99 ? 0.533 5.058 -13.903 1.00 96.50 99 PHE A O 1
ATOM 827 N N . ARG A 1 100 ? -0.986 3.552 -13.218 1.00 95.81 100 ARG A N 1
ATOM 828 C CA . ARG A 1 100 ? -1.227 2.980 -14.553 1.00 95.81 100 ARG A CA 1
ATOM 829 C C . ARG A 1 100 ? -1.887 3.966 -15.516 1.00 95.81 100 ARG A C 1
ATOM 831 O O . ARG A 1 100 ? -1.587 3.930 -16.703 1.00 95.81 100 ARG A O 1
ATOM 838 N N . GLU A 1 101 ? -2.775 4.820 -15.019 1.00 96.69 101 GLU A N 1
ATOM 839 C CA . GLU A 1 101 ? -3.518 5.777 -15.843 1.00 96.69 101 GLU A CA 1
ATOM 840 C C . GLU A 1 101 ? -2.700 7.034 -16.167 1.00 96.69 101 GLU A C 1
ATOM 842 O O . GLU A 1 101 ? -2.676 7.481 -17.312 1.00 96.69 101 GLU A O 1
ATOM 847 N N . PHE A 1 102 ? -2.007 7.597 -15.175 1.00 95.00 102 PHE A N 1
ATOM 848 C CA . PHE A 1 102 ? -1.353 8.904 -15.294 1.00 95.00 102 PHE A CA 1
ATOM 849 C C . PHE A 1 102 ? 0.177 8.831 -15.379 1.00 95.00 102 PHE A C 1
ATOM 851 O O . PHE A 1 102 ? 0.820 9.854 -15.609 1.00 95.00 102 PHE A O 1
ATOM 858 N N . GLY A 1 103 ? 0.783 7.658 -15.167 1.00 92.50 103 GLY A N 1
ATOM 859 C CA . GLY A 1 103 ? 2.241 7.476 -15.156 1.00 92.50 103 GLY A CA 1
ATOM 860 C C . GLY A 1 103 ? 2.951 8.100 -13.947 1.00 92.50 103 GLY A C 1
ATOM 861 O O . GLY A 1 103 ? 4.178 8.152 -13.914 1.00 92.50 103 GLY A O 1
ATOM 862 N N . GLY A 1 104 ? 2.197 8.587 -12.958 1.00 93.94 104 GLY A N 1
ATOM 863 C CA . GLY A 1 104 ? 2.708 9.246 -11.758 1.00 93.94 104 GLY A CA 1
ATOM 864 C C . GLY A 1 104 ? 2.033 8.736 -10.489 1.00 93.94 104 GLY A C 1
ATOM 865 O O . GLY A 1 104 ? 1.003 8.075 -10.540 1.00 93.94 104 GLY A O 1
ATOM 866 N N . ILE A 1 105 ? 2.620 9.035 -9.334 1.00 95.88 105 ILE A N 1
ATOM 867 C CA . ILE A 1 105 ? 2.063 8.680 -8.023 1.00 95.88 105 ILE A CA 1
ATOM 868 C C . ILE A 1 105 ? 1.164 9.839 -7.557 1.00 95.88 105 ILE A C 1
ATOM 870 O O . ILE A 1 105 ? 1.584 10.994 -7.675 1.00 95.88 105 ILE A O 1
ATOM 874 N N . PRO A 1 106 ? -0.057 9.584 -7.042 1.00 96.69 106 PRO A N 1
ATOM 875 C CA . PRO A 1 106 ? -0.905 10.662 -6.553 1.00 96.69 106 PRO A CA 1
ATOM 876 C C . PRO A 1 106 ? -0.253 11.324 -5.334 1.00 96.69 106 PRO A C 1
ATOM 878 O O . PRO A 1 106 ? 0.605 10.745 -4.664 1.00 96.69 106 PRO A O 1
ATOM 881 N N . THR A 1 107 ? -0.643 12.554 -5.022 1.00 96.50 107 THR A N 1
ATOM 882 C CA . THR A 1 107 ? -0.196 13.199 -3.783 1.00 96.50 107 THR A CA 1
ATOM 883 C C . THR A 1 107 ? -0.942 12.619 -2.582 1.00 96.50 107 THR A C 1
ATOM 885 O O . THR A 1 107 ? -2.023 12.036 -2.723 1.00 96.50 107 THR A O 1
ATOM 888 N N . VAL A 1 108 ? -0.388 12.820 -1.383 1.00 96.50 108 VAL A N 1
ATOM 889 C CA . VAL A 1 108 ? -1.083 12.478 -0.133 1.00 96.50 108 VAL A CA 1
ATOM 890 C C . VAL A 1 108 ? -2.448 13.169 -0.057 1.00 96.50 108 VAL A C 1
ATOM 892 O O . VAL A 1 108 ? -3.445 12.502 0.184 1.00 96.50 108 VAL A O 1
ATOM 895 N N . TYR A 1 109 ? -2.518 14.461 -0.403 1.00 96.88 109 TYR A N 1
ATOM 896 C CA . TYR A 1 109 ? -3.761 15.238 -0.402 1.00 96.88 109 TYR A CA 1
ATOM 897 C C . TYR A 1 109 ? -4.811 14.669 -1.351 1.00 96.88 109 TYR A C 1
ATOM 899 O O . TYR A 1 109 ? -5.951 14.484 -0.950 1.00 96.88 109 TYR A O 1
ATOM 907 N N . ARG A 1 110 ? -4.421 14.300 -2.576 1.00 96.56 110 ARG A N 1
ATOM 908 C CA . ARG A 1 110 ? -5.349 13.689 -3.534 1.00 96.56 110 ARG A CA 1
ATOM 909 C C . ARG A 1 110 ? -5.880 12.343 -3.040 1.00 96.56 110 ARG A C 1
ATOM 911 O O . ARG A 1 110 ? -7.034 12.013 -3.277 1.00 96.56 110 ARG A O 1
ATOM 918 N N . THR A 1 111 ? -5.034 11.558 -2.376 1.00 96.81 111 THR A N 1
ATOM 919 C CA . THR A 1 111 ? -5.446 10.275 -1.792 1.00 96.81 111 THR A CA 1
ATOM 920 C C . THR A 1 111 ? -6.417 10.494 -0.631 1.00 96.81 111 THR A C 1
ATOM 922 O O . THR A 1 111 ? -7.433 9.813 -0.553 1.00 96.81 111 THR A O 1
ATOM 925 N N . CYS A 1 112 ? -6.149 11.472 0.235 1.00 96.75 112 CYS A N 1
ATOM 926 C CA . CYS A 1 112 ? -7.069 11.889 1.293 1.00 96.75 112 CYS A CA 1
ATOM 927 C C . CYS A 1 112 ? -8.420 12.361 0.728 1.00 96.75 112 CYS A C 1
ATOM 929 O O . CYS A 1 112 ? -9.458 11.912 1.202 1.00 96.75 112 CYS A O 1
ATOM 931 N N . GLU A 1 113 ? -8.418 13.185 -0.324 1.00 97.19 113 GLU A N 1
ATOM 932 C CA . GLU A 1 113 ? -9.637 13.654 -1.000 1.00 97.19 113 GLU A CA 1
ATOM 933 C C . GLU A 1 113 ? -10.457 12.501 -1.597 1.00 97.19 113 GLU A C 1
ATOM 935 O O . GLU A 1 113 ? -11.664 12.438 -1.377 1.00 97.19 113 GLU A O 1
ATOM 940 N N . GLU A 1 114 ? -9.815 11.560 -2.300 1.00 97.38 114 GLU A N 1
ATOM 941 C CA . GLU A 1 114 ? -10.489 10.410 -2.925 1.00 97.38 114 GLU A CA 1
ATOM 942 C C . GLU A 1 114 ? -11.236 9.542 -1.902 1.00 97.38 114 GLU A C 1
ATOM 944 O O . GLU A 1 114 ? -12.338 9.057 -2.161 1.00 97.38 114 GLU A O 1
ATOM 949 N N . PHE A 1 115 ? -10.638 9.336 -0.727 1.00 96.75 115 PHE A N 1
ATOM 950 C CA . PHE A 1 115 ? -11.208 8.484 0.317 1.00 96.75 115 PHE A CA 1
ATOM 951 C C . PHE A 1 115 ? -11.969 9.254 1.398 1.00 96.75 115 PHE A C 1
ATOM 953 O O . PHE A 1 115 ? -12.491 8.618 2.314 1.00 96.75 115 PHE A O 1
ATOM 960 N N . ASN A 1 116 ? -12.066 10.584 1.276 1.00 96.94 116 ASN A N 1
ATOM 961 C CA . ASN A 1 116 ? -12.609 11.479 2.298 1.00 96.94 116 ASN A CA 1
ATOM 962 C C . ASN A 1 116 ? -11.996 11.186 3.684 1.00 96.94 116 ASN A C 1
ATOM 964 O O . ASN A 1 116 ? -12.720 10.956 4.653 1.00 96.94 116 ASN A O 1
ATOM 968 N N . LEU A 1 117 ? -10.662 11.126 3.729 1.00 95.81 117 LEU A N 1
ATOM 969 C CA . LEU A 1 117 ? -9.873 10.867 4.933 1.00 95.81 117 LEU A CA 1
ATOM 970 C C . LEU A 1 117 ? -9.111 12.112 5.355 1.00 95.81 117 LEU A C 1
ATOM 972 O O . LEU A 1 117 ? -8.506 12.791 4.523 1.00 95.81 117 LEU A O 1
ATOM 976 N N . GLU A 1 118 ? -9.054 12.342 6.658 1.00 96.00 118 GLU A N 1
ATOM 977 C CA . GLU A 1 118 ? -8.108 13.282 7.244 1.00 96.00 118 GLU A CA 1
ATOM 978 C C . GLU A 1 118 ? -6.698 12.674 7.298 1.00 96.00 118 GLU A C 1
ATOM 980 O O . GLU A 1 118 ? -6.497 11.457 7.215 1.00 96.00 118 GLU A O 1
ATOM 985 N N . PHE A 1 119 ? -5.688 13.532 7.446 1.00 93.00 119 PHE A N 1
ATOM 986 C CA . PHE A 1 119 ? -4.292 13.092 7.496 1.00 93.00 119 PHE A CA 1
ATOM 987 C C . PHE A 1 119 ? -4.025 12.121 8.661 1.00 93.00 119 PHE A C 1
ATOM 989 O O . PHE A 1 119 ? -3.407 11.078 8.458 1.00 93.00 119 PHE A O 1
ATOM 996 N N . ASP A 1 120 ? -4.573 12.408 9.844 1.00 95.62 120 ASP A N 1
ATOM 997 C CA . ASP A 1 120 ? -4.420 11.570 11.042 1.00 95.62 120 ASP A CA 1
ATOM 998 C C . ASP A 1 120 ? -5.050 10.174 10.863 1.00 95.62 120 ASP A C 1
ATOM 1000 O O . ASP A 1 120 ? -4.549 9.171 11.381 1.00 95.62 120 ASP A O 1
ATOM 1004 N N . GLU A 1 121 ? -6.144 10.078 10.101 1.00 96.19 121 GLU A N 1
ATOM 1005 C CA . GLU A 1 121 ? -6.780 8.797 9.775 1.00 96.19 121 GLU A CA 1
ATOM 1006 C C . GLU A 1 121 ? -5.907 7.983 8.819 1.00 96.19 121 GLU A C 1
ATOM 1008 O O . GLU A 1 121 ? -5.756 6.770 8.983 1.00 96.19 121 GLU A O 1
ATOM 1013 N N . LEU A 1 122 ? -5.286 8.650 7.844 1.00 95.50 122 LEU A N 1
ATOM 1014 C CA . LEU A 1 122 ? -4.349 8.015 6.928 1.00 95.50 122 LEU A CA 1
ATOM 1015 C C . LEU A 1 122 ? -3.109 7.487 7.664 1.00 95.50 122 LEU A C 1
ATOM 1017 O O . LEU A 1 122 ? -2.680 6.369 7.383 1.00 95.50 122 LEU A O 1
ATOM 1021 N N . GLU A 1 123 ? -2.558 8.250 8.612 1.00 94.56 123 GLU A N 1
ATOM 1022 C CA . GLU A 1 123 ? -1.441 7.805 9.458 1.00 94.56 123 GLU A CA 1
ATOM 1023 C C . GLU A 1 123 ? -1.844 6.666 10.399 1.00 94.56 123 GLU A C 1
ATOM 1025 O O . GLU A 1 123 ? -1.051 5.763 10.656 1.00 94.56 123 GLU A O 1
ATOM 1030 N N . SER A 1 124 ? -3.093 6.646 10.866 1.00 95.94 124 SER A N 1
ATOM 1031 C CA . SER A 1 124 ? -3.608 5.534 11.671 1.00 95.94 124 SER A CA 1
ATOM 1032 C C . SER A 1 124 ? -3.698 4.230 10.869 1.00 95.94 124 SER A C 1
ATOM 1034 O O . SER A 1 124 ? -3.443 3.154 11.409 1.00 95.94 124 SER A O 1
ATOM 1036 N N . LEU A 1 125 ? -4.043 4.314 9.579 1.00 96.81 125 LEU A N 1
ATOM 1037 C CA . LEU A 1 125 ? -4.045 3.167 8.664 1.00 96.81 125 LEU A CA 1
ATOM 1038 C C . LEU A 1 125 ? -2.620 2.763 8.270 1.00 96.81 125 LEU A C 1
ATOM 1040 O O . LEU A 1 125 ? -2.264 1.591 8.284 1.00 96.81 125 LEU A O 1
ATOM 1044 N N . PHE A 1 126 ? -1.772 3.731 7.942 1.00 97.19 126 PHE A N 1
ATOM 1045 C CA . PHE A 1 126 ? -0.398 3.490 7.520 1.00 97.19 126 PHE A CA 1
ATOM 1046 C C . PHE A 1 126 ? 0.566 4.237 8.448 1.00 97.19 126 PHE A C 1
ATOM 1048 O O . PHE A 1 126 ? 0.983 5.344 8.104 1.00 97.19 126 PHE A O 1
ATOM 1055 N N . PRO A 1 127 ? 0.982 3.640 9.583 1.00 96.81 127 PRO A N 1
ATOM 1056 C CA . PRO A 1 127 ? 1.817 4.339 10.569 1.00 96.81 127 PRO A CA 1
ATOM 1057 C C . PRO A 1 127 ? 3.218 4.694 10.058 1.00 96.81 127 PRO A C 1
ATOM 1059 O O . PRO A 1 127 ? 3.824 5.662 10.507 1.00 96.81 127 PRO A O 1
ATOM 1062 N N . ASP A 1 128 ? 3.709 3.975 9.043 1.00 95.19 128 ASP A N 1
ATOM 1063 C CA . ASP A 1 128 ? 4.940 4.325 8.319 1.00 95.19 128 ASP A CA 1
ATOM 1064 C C . ASP A 1 128 ? 4.758 5.525 7.355 1.00 95.19 128 ASP A C 1
ATOM 1066 O O . ASP A 1 128 ? 5.695 5.949 6.668 1.00 95.19 128 ASP A O 1
ATOM 1070 N N . GLY A 1 129 ? 3.551 6.084 7.283 1.00 95.12 129 GLY A N 1
ATOM 1071 C CA . GLY A 1 129 ? 3.180 7.235 6.474 1.00 95.12 129 GLY A CA 1
ATOM 1072 C C . GLY A 1 129 ? 2.967 6.920 4.992 1.00 95.12 129 GLY A C 1
ATOM 1073 O O . GLY A 1 129 ? 3.021 5.777 4.530 1.00 95.12 129 GLY A O 1
ATOM 1074 N N . TYR A 1 130 ? 2.752 7.979 4.206 1.00 96.38 130 TYR A N 1
ATOM 1075 C CA . TYR A 1 130 ? 2.381 7.867 2.792 1.00 96.38 130 TYR A CA 1
ATOM 1076 C C . TYR A 1 130 ? 3.430 7.122 1.948 1.00 96.38 130 TYR A C 1
ATOM 1078 O O . TYR A 1 130 ? 3.120 6.152 1.260 1.00 96.38 130 TYR A O 1
ATOM 1086 N N . HIS A 1 131 ? 4.698 7.537 2.013 1.00 95.44 131 HIS A N 1
ATOM 1087 C CA . HIS A 1 131 ? 5.737 6.976 1.144 1.00 95.44 131 HIS A CA 1
ATOM 1088 C C . HIS A 1 131 ? 6.231 5.598 1.599 1.00 95.44 131 HIS A C 1
ATOM 1090 O O . HIS A 1 131 ? 6.351 4.688 0.779 1.00 95.44 131 HIS A O 1
ATOM 1096 N N . ARG A 1 132 ? 6.542 5.429 2.890 1.00 95.00 132 ARG A N 1
ATOM 1097 C CA . ARG A 1 132 ? 7.104 4.166 3.402 1.00 95.00 132 ARG A CA 1
ATOM 1098 C C . ARG A 1 132 ? 6.034 3.126 3.727 1.00 95.00 132 ARG A C 1
ATOM 1100 O O . ARG A 1 132 ? 6.362 1.946 3.710 1.00 95.00 132 ARG A O 1
ATOM 1107 N N . GLY A 1 133 ? 4.794 3.548 3.961 1.00 96.12 133 GLY A N 1
ATOM 1108 C CA . GLY A 1 133 ? 3.632 2.672 4.063 1.00 96.12 133 GLY A CA 1
ATOM 1109 C C . GLY A 1 133 ? 3.006 2.435 2.693 1.00 96.12 133 GLY A C 1
ATOM 1110 O O . GLY A 1 133 ? 3.287 1.435 2.039 1.00 96.12 133 GLY A O 1
ATOM 1111 N N . ILE A 1 134 ? 2.181 3.373 2.228 1.00 97.62 134 ILE A N 1
ATOM 1112 C CA . ILE A 1 134 ? 1.295 3.166 1.068 1.00 97.62 134 ILE A CA 1
ATOM 1113 C C . ILE A 1 134 ? 2.081 2.888 -0.215 1.00 97.62 134 ILE A C 1
ATOM 1115 O O . ILE A 1 134 ? 1.867 1.859 -0.855 1.00 97.62 134 ILE A O 1
ATOM 1119 N N . ILE A 1 135 ? 2.997 3.783 -0.598 1.00 97.56 135 ILE A N 1
ATOM 1120 C CA . ILE A 1 135 ? 3.713 3.683 -1.883 1.00 97.56 135 ILE A CA 1
ATOM 1121 C C . ILE A 1 135 ? 4.604 2.436 -1.930 1.00 97.56 135 ILE A C 1
ATOM 1123 O O . ILE A 1 135 ? 4.611 1.720 -2.934 1.00 97.56 135 ILE A O 1
ATOM 1127 N N . LYS A 1 136 ? 5.293 2.134 -0.824 1.00 97.06 136 LYS A N 1
ATOM 1128 C CA . LYS A 1 136 ? 6.124 0.932 -0.693 1.00 97.06 136 LYS A CA 1
ATOM 1129 C C . LYS A 1 136 ? 5.302 -0.351 -0.796 1.00 97.06 136 LYS A C 1
ATOM 1131 O O . LYS A 1 136 ? 5.660 -1.229 -1.577 1.00 97.06 136 LYS A O 1
ATOM 1136 N N . ILE A 1 137 ? 4.196 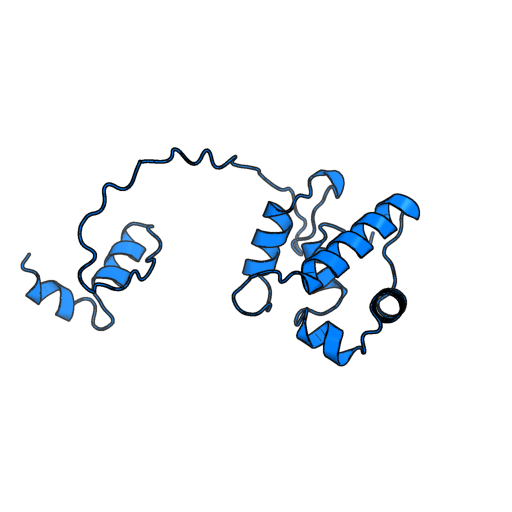-0.457 -0.054 1.00 97.69 137 ILE A N 1
ATOM 1137 C CA . ILE A 1 137 ? 3.311 -1.635 -0.082 1.00 97.69 137 ILE A CA 1
ATOM 1138 C C . ILE A 1 137 ? 2.654 -1.790 -1.464 1.00 97.69 137 ILE A C 1
ATOM 1140 O O . ILE A 1 137 ? 2.497 -2.904 -1.962 1.00 97.69 137 ILE A O 1
ATOM 1144 N N . ALA A 1 138 ? 2.348 -0.678 -2.136 1.00 97.88 138 ALA A N 1
ATOM 1145 C CA . ALA A 1 138 ? 1.841 -0.666 -3.505 1.00 97.88 138 ALA A CA 1
ATOM 1146 C C . ALA A 1 138 ? 2.873 -1.096 -4.566 1.00 97.88 138 ALA A C 1
ATOM 1148 O O . ALA A 1 138 ? 2.516 -1.187 -5.743 1.00 97.88 138 ALA A O 1
ATOM 1149 N N . GLY A 1 139 ? 4.130 -1.356 -4.184 1.00 96.69 139 GLY A N 1
ATOM 1150 C CA . GLY A 1 139 ? 5.201 -1.747 -5.106 1.00 96.69 139 GLY A CA 1
ATOM 1151 C C . GLY A 1 139 ? 5.570 -0.648 -6.095 1.00 96.69 139 GLY A C 1
ATOM 1152 O O . GLY A 1 139 ? 5.990 -0.940 -7.211 1.00 96.69 139 GLY A O 1
ATOM 1153 N N . LEU A 1 140 ? 5.361 0.610 -5.715 1.00 96.12 140 LEU A N 1
ATOM 1154 C CA . LEU A 1 140 ? 5.689 1.770 -6.532 1.00 96.12 140 LEU A CA 1
ATOM 1155 C C . LEU A 1 140 ? 6.907 2.473 -5.944 1.00 96.12 140 LEU A C 1
ATOM 1157 O O . LEU A 1 140 ? 7.200 2.341 -4.760 1.00 96.12 140 LEU A O 1
ATOM 1161 N N . ARG A 1 141 ? 7.602 3.263 -6.755 1.00 91.69 141 ARG A N 1
ATOM 1162 C CA . ARG A 1 141 ? 8.722 4.088 -6.300 1.00 91.69 141 ARG A CA 1
ATOM 1163 C C . ARG A 1 141 ? 8.647 5.461 -6.941 1.00 91.69 141 ARG A C 1
ATOM 1165 O O . ARG A 1 141 ? 8.246 5.584 -8.097 1.00 91.69 141 ARG A O 1
ATOM 1172 N N . LEU A 1 142 ? 9.047 6.479 -6.190 1.00 79.69 142 LEU A N 1
ATOM 1173 C CA . LEU A 1 142 ? 9.329 7.786 -6.768 1.00 79.69 142 LEU A CA 1
ATOM 1174 C C . LEU A 1 142 ? 10.704 7.696 -7.425 1.00 79.69 142 LEU A C 1
ATOM 1176 O O . LEU A 1 142 ? 11.671 7.323 -6.760 1.00 79.69 142 LEU A O 1
ATOM 1180 N N . VAL A 1 143 ? 10.753 7.962 -8.726 1.00 63.19 143 VAL A N 1
ATOM 1181 C CA . VAL A 1 143 ? 12.000 8.088 -9.490 1.00 63.19 143 VAL A CA 1
ATOM 1182 C C . VAL A 1 143 ? 12.343 9.562 -9.607 1.00 63.19 143 VAL A C 1
ATOM 1184 O O . VAL A 1 143 ? 11.397 10.350 -9.833 1.00 63.19 143 VAL A O 1
#

Sequence (143 aa):
MRLKDLSQLFPSGYQRGACKLAGLSYRQTNLGRIPYEEVEEEEVHVEEKTYVIDVHGFLMNPDDWDEDFASHRAMESQIPDGKLTDQHWRIIRFVRAYFREFGGIPTVYRTCEEFNLEFDELESLFPDGYHRGIIKIAGLRLV

Radius of gyration: 20.89 Å; chains: 1; bounding box: 31×52×49 Å

Secondary structure (DSSP, 8-state):
--HHHHHHH-TT-HHHHHHHHTT--------S--------------------B-TTS-BS-GGG--HHHHHHHHHHSSSGGG---HHHHHHHHHHHHHHHHHSSPPPHHHHHHHHT--HHHHHHH-TTHIIIIIIHHTT----

pLDDT: mean 81.57, std 19.73, range [39.34, 98.38]